Protein AF-A0A2S2DU37-F1 (afdb_monomer)

pLDDT: mean 88.36, std 12.3, range [37.34, 97.69]

Radius of gyration: 20.52 Å; Cα contacts (8 Å, |Δi|>4): 151; chains: 1; bounding box: 44×43×68 Å

Mean predicted aligned error: 6.81 Å

Secondary structure (DSSP, 8-state):
---TTS------SGGG--HHHHHHHHHHHHHHHHHHHHHHHHHHH--S-HHHIIIIIT-TTTS-HHHHHHHHTTSTT--HHHHHHHHHHHHHHHHHHHSPEEEEEEEEE-TTS-EEEEEEEEEEEEE-TTS-EEEEEHHHHHHHHHHHHHHHHHHHHHHS---------

Organism: NCBI:txid2516557

Solvent-accessible surface area (backbone atoms only — not comparable to full-atom values): 10328 Å² total; per-residue (Å²): 132,86,64,82,90,68,73,79,81,86,71,90,50,80,88,72,49,53,77,66,56,45,41,50,51,51,51,53,56,50,50,54,52,52,50,54,50,48,52,49,50,44,71,70,69,60,56,96,52,56,66,60,42,49,68,53,58,59,23,65,92,71,35,39,71,73,54,52,52,58,52,49,72,69,42,84,91,57,62,67,66,56,53,53,50,52,55,50,50,52,51,53,49,49,43,60,73,71,43,66,74,44,83,45,77,48,74,43,61,46,98,85,69,47,80,72,46,77,49,78,45,49,30,32,63,39,76,47,97,85,76,40,82,45,77,39,54,43,66,64,54,48,51,53,47,52,56,50,51,53,53,45,52,55,56,53,54,74,69,47,74,87,78,71,90,73,67,92,124

Foldseek 3Di:
DDPPVDDDDPDDDPVVDDLVVLLVVLVVLLVVLLVLLLVLLCVQVVDPDSVCCCVPVSPCVNAPPVNSLVSQVPRPPQDVVLSVLNVVSVQLSVQSVPWDKDWDWDFDADPVRDTPDIDIAIWTWDQDPVRDTDIDGPVVSSVVNVVSSVVSVVSSVVSDPPDPPPDDD

Nearest PDB structures (foldseek):
  6nr8-assembly1_5  TM=2.804E-01  e=9.182E-01  Homo sapiens
  6nrd-assembly1_5  TM=2.941E-01  e=2.529E+00  Homo sapiens
  6nrb-assembly1_5  TM=2.854E-01  e=2.830E+00  Homo sapiens
  6nrc-assembly1_5  TM=2.766E-01  e=4.439E+00  Homo sapiens

Structure (mmCIF, N/CA/C/O backbone):
data_AF-A0A2S2DU37-F1
#
_entry.id   AF-A0A2S2DU37-F1
#
loop_
_atom_site.group_PDB
_atom_site.id
_atom_site.type_symbol
_atom_site.label_atom_id
_atom_site.label_alt_id
_atom_site.label_comp_id
_atom_site.label_asym_id
_atom_site.label_entity_id
_atom_site.label_seq_id
_atom_site.pdbx_PDB_ins_code
_atom_site.Cartn_x
_atom_site.Cartn_y
_atom_site.Cartn_z
_atom_site.occupancy
_atom_site.B_iso_or_equiv
_atom_site.auth_seq_id
_atom_site.auth_comp_id
_atom_site.auth_asym_id
_atom_site.auth_atom_id
_atom_site.pdbx_PDB_model_num
ATOM 1 N N . MET A 1 1 ? 8.684 -26.770 17.568 1.00 52.44 1 MET A N 1
ATOM 2 C CA . MET A 1 1 ? 9.321 -27.092 16.276 1.00 52.44 1 MET A CA 1
ATOM 3 C C . MET A 1 1 ? 9.368 -25.785 15.507 1.00 52.44 1 MET A C 1
ATOM 5 O O . MET A 1 1 ? 8.302 -25.209 15.330 1.00 52.44 1 MET A O 1
ATOM 9 N N . ASN A 1 2 ? 10.553 -25.254 15.194 1.00 67.31 2 ASN A N 1
ATOM 10 C CA . ASN A 1 2 ? 10.636 -24.075 14.329 1.00 67.31 2 ASN A CA 1
ATOM 11 C C . ASN A 1 2 ? 10.272 -24.510 12.910 1.00 67.31 2 ASN A C 1
ATOM 13 O O . ASN A 1 2 ? 10.716 -25.562 12.453 1.00 67.31 2 A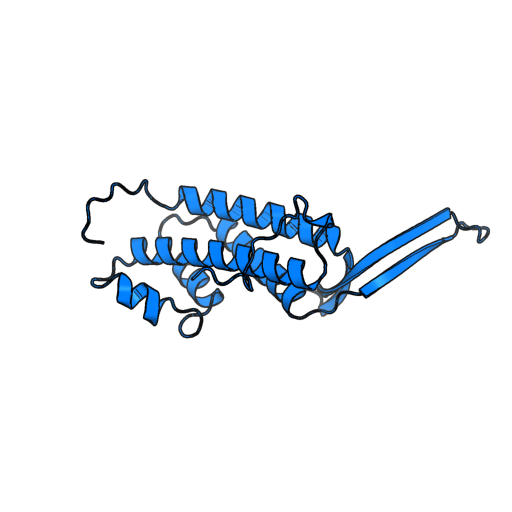SN A O 1
ATOM 17 N N . ASP A 1 3 ? 9.396 -23.750 12.262 1.00 76.38 3 ASP A N 1
ATOM 18 C CA . ASP A 1 3 ? 9.086 -23.962 10.854 1.00 76.38 3 ASP A CA 1
ATOM 19 C C . ASP A 1 3 ? 10.130 -23.224 10.014 1.00 76.38 3 ASP A C 1
ATOM 21 O O . ASP A 1 3 ? 9.965 -22.052 9.682 1.00 76.38 3 ASP A O 1
ATOM 25 N N . ASP A 1 4 ? 11.223 -23.912 9.686 1.00 80.69 4 ASP A N 1
ATOM 26 C CA . ASP A 1 4 ? 12.355 -23.336 8.949 1.00 80.69 4 ASP A CA 1
ATOM 27 C C . ASP A 1 4 ? 12.012 -22.985 7.485 1.00 80.69 4 ASP A C 1
ATOM 29 O O . ASP A 1 4 ? 12.839 -22.426 6.765 1.00 80.69 4 ASP A O 1
ATOM 33 N N . ARG A 1 5 ? 10.784 -23.279 7.025 1.00 82.19 5 ARG A N 1
ATOM 34 C CA . ARG A 1 5 ? 10.282 -22.860 5.705 1.00 82.19 5 ARG A CA 1
ATOM 35 C C . ARG A 1 5 ? 9.888 -21.382 5.675 1.00 82.19 5 ARG A C 1
ATOM 37 O O . ARG A 1 5 ? 9.734 -20.830 4.588 1.00 82.19 5 ARG A O 1
ATOM 44 N N . ILE A 1 6 ? 9.697 -20.753 6.839 1.00 77.94 6 ILE A N 1
ATOM 45 C CA . ILE A 1 6 ? 9.366 -19.331 6.968 1.00 77.94 6 ILE A CA 1
ATOM 46 C C . ILE A 1 6 ? 10.518 -18.635 7.691 1.00 77.94 6 ILE A C 1
ATOM 48 O O . ILE A 1 6 ? 10.630 -18.686 8.915 1.00 77.94 6 ILE A O 1
ATOM 52 N N . SER A 1 7 ? 11.368 -17.950 6.931 1.00 77.50 7 SER A N 1
ATOM 53 C CA . SER A 1 7 ? 12.475 -17.160 7.464 1.00 77.50 7 SER A CA 1
ATOM 54 C C . SER A 1 7 ? 12.280 -15.673 7.181 1.00 77.50 7 SER A C 1
ATOM 56 O O . SER A 1 7 ? 11.578 -15.262 6.254 1.00 77.50 7 SER A O 1
ATOM 58 N N . LYS A 1 8 ? 12.893 -14.837 8.020 1.00 78.25 8 LYS A N 1
ATOM 59 C CA . LYS A 1 8 ? 12.984 -13.404 7.743 1.00 78.25 8 LYS A CA 1
ATOM 60 C C . LYS A 1 8 ? 14.013 -13.183 6.639 1.00 78.25 8 LYS A C 1
ATOM 62 O O . LYS A 1 8 ? 15.030 -13.868 6.598 1.00 78.25 8 LYS A O 1
ATOM 67 N N . SER A 1 9 ? 13.758 -12.198 5.786 1.00 78.06 9 SER A N 1
ATOM 68 C CA . SER A 1 9 ? 14.743 -11.761 4.799 1.00 78.06 9 SER A CA 1
ATOM 69 C C . SER A 1 9 ? 15.993 -11.217 5.500 1.00 78.06 9 SER A C 1
ATOM 71 O O . SER A 1 9 ? 15.881 -10.431 6.442 1.00 78.06 9 SER A O 1
ATOM 73 N N . GLU A 1 10 ? 17.174 -11.615 5.027 1.00 81.50 10 GLU A N 1
ATOM 74 C CA . GLU A 1 10 ? 18.468 -11.064 5.464 1.00 81.50 10 GLU A CA 1
ATOM 75 C C . GLU A 1 10 ? 18.843 -9.776 4.709 1.00 81.50 10 GLU A C 1
ATOM 77 O O . GLU A 1 10 ? 19.837 -9.122 5.037 1.00 81.50 10 GLU A O 1
ATOM 82 N N . LYS A 1 11 ? 18.044 -9.405 3.700 1.00 82.75 11 LYS A N 1
ATOM 83 C CA . LYS A 1 11 ? 18.289 -8.262 2.818 1.00 82.75 11 LYS A CA 1
ATOM 84 C C . LYS A 1 11 ? 18.137 -6.943 3.558 1.00 82.75 11 LYS A C 1
ATOM 86 O O . LYS A 1 11 ? 17.162 -6.739 4.286 1.00 82.75 11 LYS A O 1
ATOM 91 N N . LYS A 1 12 ? 19.082 -6.031 3.333 1.00 78.25 12 LYS A N 1
ATOM 92 C CA . LYS A 1 12 ? 19.197 -4.762 4.074 1.00 78.25 12 LYS A CA 1
ATOM 93 C C . LYS A 1 12 ? 18.692 -3.552 3.297 1.00 78.25 12 LYS A C 1
ATOM 95 O O . LYS A 1 12 ? 18.422 -2.523 3.909 1.00 78.25 12 LYS A O 1
ATOM 100 N N . SER A 1 13 ? 18.552 -3.675 1.980 1.00 75.94 13 SER A N 1
ATOM 101 C CA . SER A 1 13 ? 18.068 -2.612 1.097 1.00 75.94 13 SER A CA 1
ATOM 102 C C . SER A 1 13 ? 16.944 -3.116 0.200 1.00 75.94 13 SER A C 1
ATOM 104 O O . SER A 1 13 ? 16.967 -4.263 -0.240 1.00 75.94 13 SER A O 1
ATOM 106 N N . LEU A 1 14 ? 15.994 -2.238 -0.134 1.00 73.00 14 LEU A N 1
ATOM 107 C CA . LEU A 1 14 ? 14.938 -2.515 -1.113 1.00 73.00 14 LEU A CA 1
ATOM 108 C C . LEU A 1 14 ? 15.498 -2.874 -2.498 1.00 73.00 14 LEU A C 1
ATOM 110 O O . LEU A 1 14 ? 14.894 -3.666 -3.214 1.00 73.00 14 LEU A O 1
ATOM 114 N N . SER A 1 15 ? 16.682 -2.364 -2.846 1.00 72.50 15 SER A N 1
ATOM 115 C CA . SER A 1 15 ? 17.371 -2.675 -4.105 1.00 72.50 15 SER A CA 1
ATOM 116 C C . SER A 1 15 ? 17.832 -4.132 -4.221 1.00 72.50 15 SER A C 1
ATOM 118 O O . SER A 1 15 ? 18.178 -4.578 -5.308 1.00 72.50 15 SER A O 1
ATOM 120 N N . GLU A 1 16 ? 17.871 -4.879 -3.114 1.00 75.50 16 GLU A N 1
ATOM 121 C CA . GLU A 1 16 ? 18.271 -6.293 -3.097 1.00 75.50 16 GLU A CA 1
ATOM 122 C C . GLU A 1 16 ? 17.087 -7.238 -3.372 1.00 75.50 16 GLU A C 1
ATOM 124 O O . GLU A 1 16 ? 17.277 -8.444 -3.553 1.00 75.50 16 GLU A O 1
ATOM 129 N N . TYR A 1 17 ? 15.853 -6.723 -3.360 1.00 81.19 17 TYR A N 1
ATOM 130 C CA . TYR A 1 17 ? 14.634 -7.519 -3.479 1.00 81.19 17 TYR A CA 1
ATOM 131 C C . TYR A 1 17 ? 14.348 -7.842 -4.948 1.00 81.19 17 TYR A C 1
ATOM 133 O O . TYR A 1 17 ? 14.384 -6.971 -5.814 1.00 81.19 17 TYR A O 1
ATOM 141 N N . ASN A 1 18 ? 14.004 -9.098 -5.229 1.00 86.62 18 ASN A N 1
ATOM 142 C CA . ASN A 1 18 ? 13.392 -9.459 -6.501 1.00 86.62 18 ASN A CA 1
ATOM 143 C C . ASN A 1 18 ? 11.917 -9.015 -6.528 1.00 86.62 18 ASN A C 1
ATOM 145 O O . ASN A 1 18 ? 11.344 -8.594 -5.521 1.00 86.62 18 ASN A O 1
ATOM 149 N N . THR A 1 19 ? 11.270 -9.137 -7.685 1.00 85.38 19 THR A N 1
ATOM 150 C CA . THR A 1 19 ? 9.892 -8.662 -7.886 1.00 85.38 19 THR A CA 1
ATOM 151 C C . THR A 1 19 ? 8.865 -9.322 -6.957 1.00 85.38 19 THR A C 1
ATOM 153 O O . THR A 1 19 ? 7.917 -8.659 -6.533 1.00 85.38 19 THR A O 1
ATOM 156 N N . LEU A 1 20 ? 9.039 -10.600 -6.599 1.00 87.31 20 LEU A N 1
ATOM 157 C CA . LEU A 1 20 ? 8.137 -11.313 -5.689 1.00 87.31 20 LEU A CA 1
ATOM 158 C C . LEU A 1 20 ? 8.309 -10.843 -4.245 1.00 87.31 20 LEU A C 1
ATOM 160 O O . LEU A 1 20 ? 7.321 -10.571 -3.563 1.00 87.31 20 LEU A O 1
ATOM 164 N N . GLU A 1 21 ? 9.552 -10.711 -3.789 1.00 89.31 21 GLU A N 1
ATOM 165 C CA . GLU A 1 21 ? 9.841 -10.220 -2.442 1.00 89.31 21 GLU A CA 1
ATOM 166 C C . GLU A 1 21 ? 9.389 -8.767 -2.285 1.00 89.31 21 GLU A C 1
ATOM 168 O O . GLU A 1 21 ? 8.836 -8.405 -1.250 1.00 89.31 21 GLU A O 1
ATOM 173 N N . LEU A 1 22 ? 9.568 -7.942 -3.321 1.00 89.62 22 LEU A N 1
ATOM 174 C CA . LEU A 1 22 ? 9.113 -6.556 -3.341 1.00 89.62 22 LEU A CA 1
ATOM 175 C C . LEU A 1 22 ? 7.588 -6.463 -3.211 1.00 89.62 22 LEU A C 1
ATOM 177 O O . LEU A 1 22 ? 7.083 -5.684 -2.403 1.00 89.62 22 LEU A O 1
ATOM 181 N N . ARG A 1 23 ? 6.840 -7.302 -3.939 1.00 91.88 23 ARG A N 1
ATOM 182 C CA . ARG A 1 23 ? 5.380 -7.406 -3.779 1.00 91.88 23 ARG A CA 1
ATOM 183 C C . ARG A 1 23 ? 4.999 -7.822 -2.360 1.00 91.88 23 ARG A C 1
ATOM 185 O O . ARG A 1 23 ? 4.113 -7.207 -1.771 1.00 91.88 23 ARG A O 1
ATOM 192 N N . GLY A 1 24 ? 5.681 -8.824 -1.805 1.00 91.75 24 GLY A N 1
ATOM 193 C CA . GLY A 1 24 ? 5.477 -9.263 -0.423 1.00 91.75 24 GLY A CA 1
ATOM 194 C C . GLY A 1 24 ? 5.715 -8.136 0.582 1.00 91.75 24 GLY A C 1
ATOM 195 O O . GLY A 1 24 ? 4.877 -7.896 1.447 1.00 91.75 24 GLY A O 1
ATOM 196 N N . TRP A 1 25 ? 6.804 -7.383 0.418 1.00 91.88 25 TRP A N 1
ATOM 197 C CA . TRP A 1 25 ? 7.127 -6.239 1.265 1.00 91.88 25 TRP A CA 1
ATOM 198 C C . TRP A 1 25 ? 6.064 -5.135 1.174 1.00 91.88 25 TRP A C 1
ATOM 200 O O . TRP A 1 25 ? 5.608 -4.642 2.204 1.00 91.88 25 TRP A O 1
ATOM 210 N N . ILE A 1 26 ? 5.600 -4.793 -0.033 1.00 94.44 26 ILE A N 1
ATOM 211 C CA . ILE A 1 26 ? 4.534 -3.799 -0.238 1.00 94.44 26 ILE A CA 1
ATOM 212 C C . ILE A 1 26 ? 3.245 -4.209 0.480 1.00 94.44 26 ILE A C 1
ATOM 214 O O . ILE A 1 26 ? 2.629 -3.378 1.155 1.00 94.44 26 ILE A O 1
ATOM 218 N N . ILE A 1 27 ? 2.844 -5.478 0.342 1.00 94.00 27 ILE A N 1
ATOM 219 C CA . ILE A 1 27 ? 1.652 -6.036 0.993 1.00 94.00 27 ILE A CA 1
ATOM 220 C C . ILE A 1 27 ? 1.806 -5.973 2.514 1.00 94.00 27 ILE A C 1
ATOM 222 O O . ILE A 1 27 ? 0.908 -5.476 3.186 1.00 94.00 27 ILE A O 1
ATOM 226 N N . GLU A 1 28 ? 2.950 -6.400 3.046 1.00 93.06 28 GLU A N 1
ATOM 227 C CA . GLU A 1 28 ? 3.241 -6.385 4.481 1.00 93.06 28 GLU A CA 1
ATOM 228 C C . GLU A 1 28 ? 3.161 -4.968 5.076 1.00 93.06 28 GLU A C 1
ATOM 230 O O . GLU A 1 28 ? 2.526 -4.764 6.111 1.00 93.06 28 GLU A O 1
ATOM 235 N N . GLN A 1 29 ? 3.742 -3.960 4.411 1.00 94.38 29 GLN A N 1
ATOM 236 C CA . GLN A 1 29 ? 3.621 -2.565 4.864 1.00 94.38 29 GLN A CA 1
ATOM 237 C C . GLN A 1 29 ? 2.168 -2.082 4.845 1.00 94.38 29 GLN A C 1
ATOM 239 O O . GLN A 1 29 ? 1.722 -1.401 5.770 1.00 94.38 29 GLN A O 1
ATOM 244 N N . PHE A 1 30 ? 1.405 -2.464 3.821 1.00 96.31 30 PHE A N 1
ATOM 245 C CA . PHE A 1 30 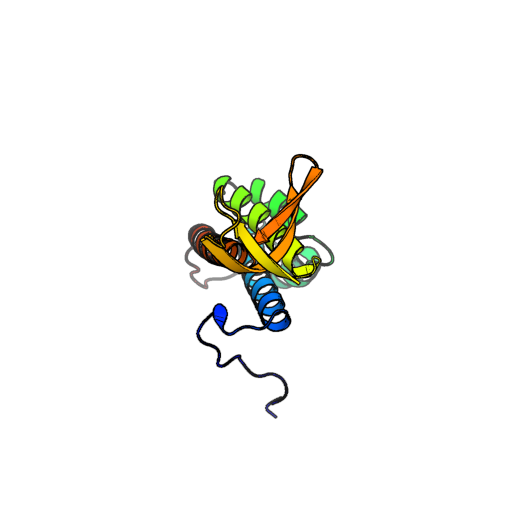? -0.000 -2.087 3.724 1.00 96.31 30 PHE A CA 1
ATOM 246 C C . PHE A 1 30 ? -0.851 -2.737 4.824 1.00 96.31 30 PHE A C 1
ATOM 248 O O . PHE A 1 30 ? -1.704 -2.073 5.412 1.00 96.31 30 PHE A O 1
ATOM 255 N N . CYS A 1 31 ? -0.580 -4.003 5.157 1.00 94.56 31 CYS A N 1
ATOM 256 C CA . CYS A 1 31 ? -1.229 -4.711 6.261 1.00 94.56 31 CYS A CA 1
ATOM 257 C C . CYS A 1 31 ? -0.973 -4.025 7.611 1.00 94.56 31 CYS A C 1
ATOM 259 O O . CYS A 1 31 ? -1.898 -3.885 8.408 1.00 94.56 31 CYS A O 1
ATOM 261 N N . LYS A 1 32 ? 0.250 -3.536 7.864 1.00 94.81 32 LYS A N 1
ATOM 262 C CA . LYS A 1 32 ? 0.574 -2.780 9.091 1.00 94.81 32 LYS A CA 1
ATOM 263 C C . LYS A 1 32 ? -0.217 -1.480 9.199 1.00 94.81 32 LYS A C 1
ATOM 265 O O . LYS A 1 32 ? -0.732 -1.160 10.269 1.00 94.81 32 LYS A O 1
ATOM 270 N N . ILE A 1 33 ? -0.338 -0.751 8.091 1.00 97.00 33 ILE A N 1
ATOM 271 C CA . ILE A 1 33 ? -1.174 0.451 8.019 1.00 97.00 33 ILE A CA 1
ATOM 272 C C . ILE A 1 33 ? -2.633 0.090 8.312 1.00 97.00 33 ILE A C 1
ATOM 274 O O . ILE A 1 33 ? -3.268 0.724 9.150 1.00 97.00 33 ILE A O 1
ATOM 278 N N . GLU A 1 34 ? -3.165 -0.948 7.664 1.00 96.62 34 GLU A N 1
ATOM 279 C CA . GLU A 1 34 ? -4.545 -1.393 7.870 1.00 96.62 34 GLU A CA 1
ATOM 280 C C . GLU A 1 34 ? -4.811 -1.819 9.321 1.00 96.62 34 GLU A C 1
ATOM 282 O O . GLU A 1 34 ? -5.867 -1.500 9.868 1.00 96.62 34 GLU A O 1
ATOM 287 N N . PHE A 1 35 ? -3.840 -2.458 9.975 1.00 95.06 35 PHE A N 1
ATOM 288 C CA . PHE A 1 35 ? -3.914 -2.777 11.396 1.00 95.06 35 PHE A CA 1
ATOM 289 C C . PHE A 1 35 ? -4.031 -1.513 12.263 1.00 95.06 35 PHE A C 1
ATOM 291 O O . PHE A 1 35 ? -4.933 -1.424 13.090 1.00 95.06 35 PHE A O 1
ATOM 298 N N . GLN A 1 36 ? -3.197 -0.491 12.048 1.00 95.50 36 GLN A N 1
ATOM 299 C CA . GLN A 1 36 ? -3.298 0.766 12.806 1.00 95.50 36 GLN A CA 1
ATOM 300 C C . GLN A 1 36 ? -4.637 1.480 12.581 1.00 95.50 36 GLN A C 1
ATOM 302 O O . GLN A 1 36 ? -5.225 2.019 13.518 1.00 95.50 36 GLN A O 1
ATOM 307 N N . ILE A 1 37 ? -5.157 1.438 11.352 1.00 96.25 37 ILE A N 1
ATOM 308 C CA . ILE A 1 37 ? -6.494 1.950 11.037 1.00 96.25 37 ILE A CA 1
ATOM 309 C C . ILE A 1 37 ? -7.564 1.208 11.840 1.00 96.25 37 ILE A C 1
ATOM 311 O O . ILE A 1 37 ? -8.450 1.855 12.399 1.00 96.25 37 ILE A O 1
ATOM 315 N N . ASN A 1 38 ? -7.485 -0.124 11.924 1.00 96.25 38 ASN A N 1
ATOM 316 C CA . ASN A 1 38 ? -8.421 -0.907 12.728 1.00 96.25 38 ASN A CA 1
ATOM 317 C C . ASN A 1 38 ? -8.410 -0.445 14.191 1.00 96.25 38 ASN A C 1
ATOM 319 O O . ASN A 1 38 ? -9.477 -0.216 14.752 1.00 96.25 38 ASN A O 1
ATOM 323 N N . GLN A 1 39 ? -7.227 -0.228 14.773 1.00 94.75 39 GLN A N 1
ATOM 324 C CA . GLN A 1 39 ? -7.091 0.237 16.158 1.00 94.75 39 GLN A CA 1
ATOM 325 C C . GLN A 1 39 ? -7.730 1.618 16.376 1.00 94.75 39 GLN A C 1
ATOM 327 O O . GLN A 1 39 ? -8.456 1.828 17.346 1.00 94.75 39 GLN A O 1
ATOM 332 N N . ILE A 1 40 ? -7.551 2.552 15.439 1.00 93.94 40 ILE A N 1
ATOM 333 C CA . ILE A 1 40 ? -8.205 3.870 15.498 1.00 93.94 40 ILE A CA 1
ATOM 334 C C . ILE A 1 40 ? -9.731 3.728 15.428 1.00 93.94 40 ILE A C 1
ATOM 336 O O . ILE A 1 40 ? -10.452 4.387 16.179 1.00 93.94 40 ILE A O 1
ATOM 340 N N . ILE A 1 41 ? -10.237 2.855 14.554 1.00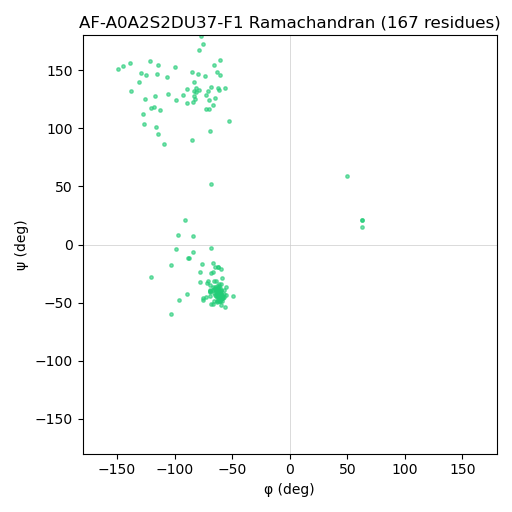 95.19 41 ILE A N 1
ATOM 341 C CA . ILE A 1 41 ? -11.677 2.608 14.421 1.00 95.19 41 ILE A CA 1
ATOM 342 C C . ILE A 1 41 ? -12.248 1.982 15.702 1.00 95.19 41 ILE A C 1
ATOM 344 O O . ILE A 1 41 ? -13.303 2.420 16.160 1.00 95.19 41 ILE A O 1
ATOM 348 N N . ILE A 1 42 ? -11.557 1.008 16.302 1.00 94.94 42 ILE A N 1
ATOM 349 C CA . ILE A 1 42 ? -11.947 0.392 17.582 1.00 94.94 42 ILE A CA 1
ATOM 350 C C . ILE A 1 42 ? -12.026 1.461 18.674 1.00 94.94 42 ILE A C 1
ATOM 352 O O . ILE A 1 42 ? -13.054 1.575 19.337 1.00 94.94 42 ILE A O 1
ATOM 356 N N . ASN A 1 43 ? -11.003 2.310 18.793 1.00 91.44 43 ASN A N 1
ATOM 357 C CA . ASN A 1 43 ? -10.959 3.386 19.788 1.00 91.44 43 ASN A CA 1
ATOM 358 C C . ASN A 1 43 ? -12.055 4.442 19.589 1.00 91.44 43 ASN A C 1
ATOM 360 O O . ASN A 1 43 ? -12.524 5.048 20.555 1.00 91.44 43 ASN A O 1
ATOM 364 N N . HIS A 1 44 ? -12.464 4.675 18.341 1.00 92.56 44 HIS A N 1
ATOM 365 C CA . HIS A 1 44 ? -13.543 5.598 18.013 1.00 92.56 44 HIS A CA 1
ATOM 366 C C . HIS A 1 44 ? -14.928 5.017 18.328 1.00 92.56 44 HIS A C 1
ATOM 368 O O . HIS A 1 44 ? -15.749 5.696 18.942 1.00 92.56 44 HIS A O 1
ATOM 374 N N . ILE A 1 45 ? -15.190 3.774 17.909 1.00 93.56 45 ILE A N 1
ATOM 375 C CA . ILE A 1 45 ? -16.503 3.125 18.048 1.00 93.56 45 ILE A CA 1
ATOM 376 C C . ILE A 1 45 ? -16.727 2.613 19.475 1.00 93.56 45 ILE A C 1
ATOM 378 O O . ILE A 1 45 ? -17.863 2.621 19.945 1.00 93.56 45 ILE A O 1
ATOM 382 N N . LYS A 1 46 ? -15.656 2.189 20.158 1.00 93.44 46 LYS A N 1
ATOM 383 C CA . LYS A 1 46 ? -15.668 1.572 21.493 1.00 93.44 46 LYS A CA 1
ATOM 384 C C . LYS A 1 46 ? -16.683 0.424 21.591 1.00 93.44 46 LYS A C 1
ATOM 386 O O . LYS A 1 46 ? -17.630 0.497 22.379 1.00 93.44 46 LYS A O 1
ATOM 391 N N . PRO A 1 47 ? -16.547 -0.615 20.746 1.00 93.88 47 PRO A N 1
ATOM 392 C CA . PRO A 1 47 ? -17.463 -1.748 20.765 1.00 93.88 47 PRO A CA 1
ATOM 393 C C . PRO A 1 47 ? -17.377 -2.489 22.105 1.00 93.88 47 PRO A C 1
ATOM 395 O O . PRO A 1 47 ? -16.314 -2.577 22.706 1.00 93.88 47 PRO A O 1
ATOM 398 N N . VAL A 1 48 ? -18.489 -3.082 22.549 1.00 95.25 48 VAL A N 1
ATOM 399 C CA . VAL A 1 48 ? -18.526 -3.858 23.804 1.00 95.25 48 VAL A CA 1
ATOM 400 C C . VAL A 1 48 ? -17.593 -5.075 23.749 1.00 95.25 48 VAL A C 1
ATOM 402 O O . VAL A 1 48 ? -16.959 -5.405 24.745 1.00 95.25 48 VAL A O 1
ATOM 405 N N . ASN A 1 49 ? -17.495 -5.733 22.588 1.00 95.50 49 ASN A N 1
ATOM 406 C CA . ASN A 1 49 ? -16.543 -6.816 22.347 1.00 95.50 49 ASN A CA 1
ATOM 407 C C . ASN A 1 49 ? -15.528 -6.386 21.280 1.00 95.50 49 ASN A C 1
ATOM 409 O O . ASN A 1 49 ? -15.791 -6.491 20.080 1.00 95.50 49 ASN A O 1
ATOM 413 N N . CYS A 1 50 ? -14.382 -5.882 21.736 1.00 93.62 50 CYS A N 1
ATOM 414 C CA . CYS A 1 50 ? -13.307 -5.408 20.872 1.00 93.62 50 CYS A CA 1
ATOM 415 C C . CYS A 1 50 ? -12.700 -6.533 20.007 1.00 93.62 50 CYS A C 1
ATOM 417 O O . CYS A 1 50 ? -12.419 -6.301 18.830 1.00 93.62 50 CYS A O 1
ATOM 419 N N . GLU A 1 51 ? -12.592 -7.761 20.528 1.00 93.75 51 GLU A N 1
ATOM 420 C CA . GLU A 1 51 ? -12.026 -8.898 19.789 1.00 93.75 51 GLU A CA 1
ATOM 421 C C . GLU A 1 51 ? -12.927 -9.326 18.621 1.00 93.75 51 GLU A C 1
ATOM 423 O O . GLU A 1 51 ? -12.462 -9.421 17.482 1.00 93.75 51 GLU A O 1
ATOM 428 N N . ASP A 1 52 ? -14.223 -9.542 18.873 1.00 96.50 52 ASP A N 1
ATOM 429 C CA . ASP A 1 52 ? -15.167 -9.925 17.813 1.00 96.50 52 ASP A CA 1
ATOM 430 C C . ASP A 1 52 ? -15.303 -8.810 16.775 1.00 96.50 52 ASP A C 1
ATOM 432 O O . ASP A 1 52 ? -15.378 -9.069 15.570 1.00 96.50 52 ASP A O 1
ATOM 436 N N . PHE A 1 53 ? -15.302 -7.553 17.226 1.00 96.94 53 PHE A N 1
ATOM 437 C CA . PHE A 1 53 ? -15.367 -6.417 16.322 1.00 96.94 53 PHE A CA 1
ATOM 438 C C . PHE A 1 53 ? -14.149 -6.370 15.390 1.00 96.94 53 PHE A C 1
ATOM 440 O O . PHE A 1 53 ? -14.313 -6.207 14.181 1.00 96.94 53 PHE A O 1
ATOM 447 N N . GLU A 1 54 ? -12.937 -6.578 15.908 1.00 95.12 54 GLU A N 1
ATOM 448 C CA . GLU A 1 54 ? -11.733 -6.622 15.078 1.00 95.12 54 GLU A CA 1
ATOM 449 C C . GLU A 1 54 ? -11.721 -7.835 14.136 1.00 95.12 54 GLU A C 1
ATOM 451 O O . GLU A 1 54 ? -11.531 -7.688 12.925 1.00 95.12 54 GLU A O 1
ATOM 456 N N . ARG A 1 55 ? -11.953 -9.038 14.673 1.00 95.50 55 ARG A N 1
ATOM 457 C CA . ARG A 1 55 ? -11.801 -10.297 13.930 1.00 95.50 55 ARG A CA 1
ATOM 458 C C . ARG A 1 55 ? -12.887 -10.522 12.885 1.00 95.50 55 ARG A C 1
ATOM 460 O O . ARG A 1 55 ? -12.603 -11.146 11.860 1.00 95.50 55 ARG A O 1
ATOM 467 N N . ILE A 1 56 ? -14.108 -10.054 13.147 1.00 96.38 56 ILE A N 1
ATOM 468 C CA . ILE A 1 56 ? -15.278 -10.285 12.291 1.00 96.38 56 ILE A CA 1
ATOM 469 C C . ILE A 1 56 ? -15.590 -9.031 11.478 1.00 96.38 56 ILE A C 1
ATOM 471 O O . ILE A 1 56 ? -15.569 -9.081 10.250 1.00 96.38 56 ILE A O 1
ATOM 475 N N . ILE A 1 57 ? -15.865 -7.902 12.141 1.00 97.12 57 ILE A N 1
ATOM 476 C CA . ILE A 1 57 ? -16.370 -6.699 11.461 1.00 97.12 57 ILE A CA 1
ATOM 477 C C . ILE A 1 57 ? -15.259 -5.993 10.684 1.00 97.12 57 ILE A C 1
ATOM 479 O O . ILE A 1 57 ? -15.456 -5.637 9.523 1.00 97.12 57 ILE A O 1
ATOM 483 N N . LEU A 1 58 ? -14.083 -5.815 11.289 1.00 96.94 58 LEU A N 1
ATOM 484 C CA . LEU A 1 58 ? -12.935 -5.178 10.635 1.00 96.94 58 LEU A CA 1
ATOM 485 C C . LEU A 1 58 ? -12.113 -6.145 9.773 1.00 96.94 58 LEU A C 1
ATOM 487 O O . LEU A 1 58 ? -11.072 -5.756 9.237 1.00 96.94 58 LEU A O 1
ATOM 491 N N . ASN A 1 59 ? -12.571 -7.380 9.578 1.00 96.44 59 ASN A N 1
ATOM 492 C CA . ASN A 1 59 ? -11.947 -8.304 8.641 1.00 96.44 59 ASN A CA 1
ATOM 493 C C . ASN A 1 59 ? -12.000 -7.737 7.215 1.00 96.44 59 ASN A C 1
ATOM 495 O O . ASN A 1 59 ? -13.065 -7.331 6.754 1.00 96.44 59 ASN A O 1
ATOM 499 N N . SER A 1 60 ? -10.887 -7.764 6.479 1.00 93.38 60 SER A N 1
ATOM 500 C CA . SER A 1 60 ? -10.812 -7.202 5.120 1.00 93.38 60 SER A CA 1
ATOM 501 C C . SER A 1 60 ? -11.749 -7.890 4.111 1.00 93.38 60 SER A C 1
ATOM 503 O O . SER A 1 60 ? -12.074 -7.294 3.085 1.00 93.38 60 SER A O 1
ATOM 505 N N . SER A 1 61 ? -12.215 -9.111 4.407 1.00 95.00 61 SER A N 1
ATOM 506 C CA . SER A 1 61 ? -13.219 -9.839 3.609 1.00 95.00 61 SER A CA 1
ATOM 507 C C . SER A 1 61 ? -14.650 -9.346 3.849 1.00 95.00 61 SER A C 1
ATOM 509 O O . SER A 1 61 ? -15.513 -9.541 2.998 1.00 95.00 61 SER A O 1
ATOM 511 N N . ILE A 1 62 ? -14.910 -8.725 5.003 1.00 96.81 62 ILE A N 1
ATOM 512 C CA . ILE A 1 62 ? -16.211 -8.146 5.367 1.00 96.81 62 ILE A CA 1
ATOM 513 C C . ILE A 1 62 ? -16.223 -6.651 5.057 1.00 96.81 62 ILE A C 1
ATOM 515 O O . ILE A 1 62 ? -17.147 -6.144 4.421 1.00 96.81 62 ILE A O 1
ATOM 519 N N . LEU A 1 63 ? -15.178 -5.942 5.479 1.00 96.44 63 LEU A N 1
ATOM 520 C CA . LEU A 1 63 ? -15.064 -4.503 5.341 1.00 96.44 63 LEU A CA 1
ATOM 521 C C . LEU A 1 63 ? -13.749 -4.153 4.645 1.00 96.44 63 LEU A C 1
ATOM 523 O O . LEU A 1 63 ? -12.671 -4.198 5.237 1.00 96.44 63 LEU A O 1
ATOM 527 N N . SER A 1 64 ? -13.853 -3.793 3.364 1.00 96.44 64 SER A N 1
ATOM 528 C CA . SER A 1 64 ? -12.683 -3.475 2.542 1.00 96.44 64 SER A CA 1
ATOM 529 C C . SER A 1 64 ? -11.897 -2.286 3.103 1.00 96.44 64 SER A C 1
ATOM 531 O O . SER A 1 64 ? -12.455 -1.415 3.778 1.00 96.44 64 SER A O 1
ATOM 533 N N . PHE A 1 65 ? -10.620 -2.173 2.730 1.00 96.75 65 PHE A N 1
ATOM 534 C CA . PHE A 1 65 ? -9.797 -1.009 3.070 1.00 96.75 65 PHE A CA 1
ATOM 535 C C . PHE A 1 65 ? -10.496 0.321 2.735 1.00 96.75 65 PHE A C 1
ATOM 537 O O . PHE A 1 65 ? -10.558 1.227 3.561 1.00 96.75 65 PHE A O 1
ATOM 544 N N . GLY A 1 66 ? -11.121 0.425 1.556 1.00 96.19 66 GLY A N 1
ATOM 545 C CA . GLY A 1 66 ? -11.860 1.624 1.154 1.00 96.19 66 GLY A CA 1
ATOM 546 C C . GLY A 1 66 ? -13.046 1.947 2.072 1.00 96.19 66 GLY A C 1
ATOM 547 O O . GLY A 1 66 ? -13.327 3.120 2.321 1.00 96.19 66 GLY A O 1
ATOM 548 N N . ASN A 1 67 ? -13.723 0.931 2.619 1.00 97.38 67 ASN A N 1
ATOM 549 C CA . ASN A 1 67 ? -14.766 1.120 3.627 1.00 97.38 67 ASN A CA 1
ATOM 550 C C . ASN A 1 67 ? -14.179 1.610 4.959 1.00 97.38 67 ASN A C 1
ATOM 552 O O . ASN A 1 67 ? -14.746 2.526 5.550 1.00 97.38 67 ASN A O 1
ATOM 556 N N . LYS A 1 68 ? -13.022 1.089 5.392 1.00 97.31 68 LYS A N 1
ATOM 557 C CA . LYS A 1 68 ? -12.323 1.568 6.602 1.00 97.31 68 LYS A CA 1
ATOM 558 C C . LYS A 1 68 ? -11.946 3.042 6.486 1.00 97.31 68 LYS A C 1
ATOM 560 O O . LYS A 1 68 ? -12.193 3.815 7.404 1.00 97.31 68 LYS A O 1
ATOM 565 N N . ILE A 1 69 ? -11.456 3.466 5.318 1.00 96.69 69 ILE A N 1
ATOM 566 C CA . ILE A 1 69 ? -11.169 4.881 5.033 1.00 96.69 69 ILE A CA 1
ATOM 567 C C . ILE A 1 69 ? -12.426 5.755 5.155 1.00 96.69 69 ILE A C 1
ATOM 569 O O . ILE A 1 69 ? -12.353 6.869 5.671 1.00 96.69 69 ILE A O 1
ATOM 573 N N . LYS A 1 70 ? -13.595 5.274 4.711 1.00 96.19 70 LYS A N 1
ATOM 574 C CA . LYS A 1 70 ? -14.862 6.009 4.882 1.00 96.19 70 LYS A CA 1
ATOM 575 C C . LYS A 1 70 ? -15.241 6.159 6.358 1.00 96.19 70 LYS A C 1
ATOM 577 O O . LYS A 1 70 ? -15.746 7.214 6.729 1.00 96.19 70 LYS A O 1
ATOM 582 N N . ILE A 1 71 ? -14.974 5.150 7.189 1.00 95.88 71 ILE A N 1
ATOM 583 C CA . ILE A 1 71 ? -15.167 5.244 8.644 1.00 95.88 71 ILE A CA 1
ATOM 584 C C . ILE A 1 71 ? -14.198 6.276 9.232 1.00 95.88 71 ILE A C 1
ATOM 586 O O . ILE A 1 71 ? -14.646 7.189 9.917 1.00 95.88 71 ILE A O 1
ATOM 590 N N . LEU A 1 72 ? -12.905 6.208 8.890 1.00 93.81 72 LEU A N 1
ATOM 591 C CA . LEU A 1 72 ? -11.895 7.163 9.368 1.00 93.81 72 LEU A CA 1
ATOM 592 C C . LEU A 1 72 ? -12.243 8.623 9.064 1.00 93.81 72 LEU A C 1
ATOM 594 O O . LEU A 1 72 ? -12.019 9.486 9.902 1.00 93.81 72 LEU A O 1
ATOM 598 N N . LYS A 1 73 ? -12.851 8.913 7.907 1.00 94.25 73 LYS A N 1
ATOM 599 C CA . LYS A 1 73 ? -13.321 10.271 7.569 1.00 94.25 73 LYS A CA 1
ATOM 600 C C . LYS A 1 73 ? -14.355 10.839 8.549 1.00 94.25 73 LYS A C 1
ATOM 602 O O . LYS A 1 73 ? -14.538 12.050 8.573 1.00 94.25 73 LYS A O 1
ATOM 607 N N . ASN A 1 74 ? -15.041 9.982 9.302 1.00 92.94 74 ASN A N 1
ATOM 608 C CA . ASN A 1 74 ? -16.027 10.367 10.312 1.00 92.94 74 ASN A CA 1
ATOM 609 C C . ASN A 1 74 ? -15.447 10.364 11.737 1.00 92.94 74 ASN A C 1
ATOM 611 O O . ASN A 1 74 ? -16.138 10.760 12.675 1.00 92.94 74 ASN A O 1
ATOM 615 N N . VAL A 1 75 ? -14.186 9.956 11.913 1.00 91.06 75 VAL A N 1
ATOM 616 C CA . VAL A 1 75 ? -13.483 10.111 13.186 1.00 91.06 75 VAL A CA 1
ATOM 617 C C . VAL A 1 75 ? -13.205 11.597 13.385 1.00 91.06 75 VAL A C 1
ATOM 619 O O . VAL A 1 75 ? -12.621 12.261 12.525 1.00 91.06 75 VAL A O 1
ATOM 622 N N . LYS A 1 76 ? -13.666 12.130 14.518 1.00 85.56 76 LYS A N 1
ATOM 623 C CA . LYS A 1 76 ? -13.512 13.545 14.851 1.00 85.56 76 LYS A CA 1
ATOM 624 C C . LYS A 1 76 ? -12.029 13.935 14.815 1.00 85.56 76 LYS A C 1
ATOM 626 O O . LYS A 1 76 ? -11.194 13.212 15.347 1.00 85.56 76 LYS A O 1
ATOM 631 N N . ASP A 1 77 ? -11.738 15.075 14.194 1.00 85.06 77 ASP A N 1
ATOM 632 C CA . ASP A 1 77 ? -10.400 15.673 14.105 1.00 85.06 77 ASP A CA 1
ATOM 633 C C . ASP A 1 77 ? -9.352 14.823 13.347 1.00 85.06 77 ASP A C 1
ATOM 635 O O . ASP A 1 77 ? -8.159 15.115 13.407 1.00 85.06 77 ASP A O 1
ATOM 639 N N . PHE A 1 78 ? -9.773 13.806 12.578 1.00 90.44 78 PHE A N 1
ATOM 640 C CA . PHE A 1 78 ? -8.852 13.021 11.751 1.00 90.44 78 PHE A CA 1
ATOM 641 C C . PHE A 1 78 ? -8.367 13.812 10.524 1.00 90.44 78 PHE A C 1
ATOM 643 O O . PHE A 1 78 ? -9.168 14.349 9.747 1.00 90.44 78 PHE A O 1
ATOM 650 N N . ASP A 1 79 ? -7.046 13.855 10.320 1.00 91.88 79 ASP A N 1
ATOM 651 C CA . ASP A 1 79 ? -6.428 14.649 9.256 1.00 91.88 79 ASP A CA 1
ATOM 652 C C . ASP A 1 79 ? -6.785 14.121 7.853 1.00 91.88 79 ASP A C 1
ATOM 654 O O . ASP A 1 79 ? -6.453 12.999 7.454 1.00 91.88 79 ASP A O 1
ATOM 658 N N . GLN A 1 80 ? -7.428 14.976 7.055 1.00 90.81 80 GLN A N 1
ATOM 659 C CA . GLN A 1 80 ? -7.802 14.666 5.674 1.00 90.81 80 GLN A CA 1
ATOM 660 C C . GLN A 1 80 ? -6.586 14.511 4.753 1.00 90.81 80 GLN A C 1
ATOM 662 O O . GLN A 1 80 ? -6.675 13.812 3.739 1.00 90.81 80 GLN A O 1
ATOM 667 N N . LYS A 1 81 ? -5.430 15.099 5.091 1.00 94.44 81 LYS A N 1
ATOM 668 C CA . LYS A 1 81 ? -4.193 14.859 4.334 1.00 94.44 81 LYS A CA 1
ATOM 669 C C . LYS A 1 81 ? -3.743 13.409 4.482 1.00 94.44 81 LYS A C 1
ATOM 671 O O . LYS A 1 81 ? -3.394 12.787 3.478 1.00 94.44 81 LYS A O 1
ATOM 676 N N . THR A 1 82 ? -3.832 12.842 5.685 1.00 95.88 82 THR A N 1
ATOM 677 C CA . THR A 1 82 ? -3.551 11.420 5.942 1.00 95.88 82 THR A CA 1
ATOM 678 C C . THR A 1 82 ? -4.480 10.520 5.136 1.00 95.88 82 THR A C 1
ATOM 680 O O . THR A 1 82 ? -4.025 9.551 4.533 1.00 95.88 82 THR A O 1
ATOM 683 N N . ILE A 1 83 ? -5.763 10.876 5.012 1.00 95.81 83 ILE A N 1
ATOM 684 C CA . ILE A 1 83 ? -6.704 10.150 4.145 1.00 95.81 83 ILE A CA 1
ATOM 685 C C . ILE A 1 83 ? -6.234 10.129 2.682 1.00 95.81 83 ILE A C 1
ATOM 687 O O . ILE A 1 83 ? -6.239 9.068 2.053 1.00 95.81 83 ILE A O 1
ATOM 691 N N . GLY A 1 84 ? -5.795 11.270 2.142 1.00 96.25 84 GLY A N 1
ATOM 692 C CA . GLY A 1 84 ? -5.250 11.343 0.783 1.00 96.25 84 GLY A CA 1
ATOM 693 C C . GLY A 1 84 ? -4.008 10.463 0.602 1.00 96.25 84 GLY A C 1
ATOM 694 O O . GLY A 1 84 ? -3.900 9.738 -0.391 1.00 96.25 84 GLY A O 1
ATOM 695 N N . LYS A 1 85 ? -3.105 10.454 1.594 1.00 97.38 85 LYS A N 1
ATOM 696 C CA . LYS A 1 85 ? -1.927 9.572 1.605 1.00 97.38 85 LYS A CA 1
ATOM 697 C C . LYS A 1 85 ? -2.326 8.094 1.593 1.00 97.38 85 LYS A C 1
ATOM 699 O O . LYS A 1 85 ? -1.810 7.337 0.775 1.00 97.38 85 LYS A O 1
ATOM 704 N N . LEU A 1 86 ? -3.284 7.693 2.431 1.00 97.69 86 LEU A N 1
ATOM 705 C CA . LEU A 1 86 ? -3.792 6.318 2.510 1.00 97.69 86 LEU A CA 1
ATOM 706 C C . LEU A 1 86 ? -4.380 5.834 1.180 1.00 97.69 86 LEU A C 1
ATOM 708 O O . LEU A 1 86 ? -4.092 4.724 0.733 1.00 97.69 86 LEU A O 1
ATOM 712 N N . GLN A 1 87 ? -5.179 6.673 0.519 1.00 95.81 87 GLN A N 1
ATOM 713 C CA . GLN A 1 87 ? -5.749 6.353 -0.793 1.00 95.81 87 GLN A CA 1
ATOM 714 C C . GLN A 1 87 ? -4.662 6.204 -1.862 1.00 95.81 87 GLN A C 1
ATOM 716 O O . GLN A 1 87 ? -4.709 5.278 -2.673 1.00 95.81 87 GLN A O 1
ATOM 721 N N . LYS A 1 88 ? -3.655 7.083 -1.837 1.00 95.62 88 LYS A N 1
ATOM 722 C CA . LYS A 1 88 ? -2.508 7.007 -2.741 1.00 95.62 88 LYS A CA 1
ATOM 723 C C . LYS A 1 88 ? -1.692 5.731 -2.508 1.00 95.62 88 LYS A C 1
ATOM 725 O O . LYS A 1 88 ? -1.385 5.039 -3.474 1.00 95.62 88 LYS A O 1
ATOM 730 N N . ALA A 1 89 ? -1.425 5.366 -1.254 1.00 97.06 89 ALA A N 1
ATOM 731 C CA . ALA A 1 89 ? -0.728 4.127 -0.909 1.00 97.06 89 ALA A CA 1
ATOM 732 C C . ALA A 1 89 ? -1.502 2.893 -1.398 1.00 97.06 89 ALA A C 1
ATOM 734 O O . ALA A 1 89 ? -0.913 2.004 -2.009 1.00 97.06 89 ALA A O 1
ATOM 735 N N . ALA A 1 90 ? -2.828 2.872 -1.224 1.00 95.75 90 ALA A N 1
ATOM 736 C CA . ALA A 1 90 ? -3.680 1.791 -1.725 1.00 95.75 90 ALA A CA 1
ATOM 737 C C . ALA A 1 90 ? -3.599 1.646 -3.253 1.00 95.75 90 ALA A C 1
ATOM 739 O O . ALA A 1 90 ? -3.518 0.531 -3.769 1.00 95.75 90 ALA A O 1
ATOM 740 N N . SER A 1 91 ? -3.577 2.771 -3.975 1.00 93.81 91 SER A N 1
ATOM 741 C CA . SER A 1 91 ? -3.414 2.792 -5.432 1.00 93.81 91 SER A CA 1
ATOM 742 C C . SER A 1 91 ? -2.059 2.220 -5.863 1.00 93.81 91 SER A C 1
ATOM 744 O O . SER A 1 91 ? -2.008 1.315 -6.696 1.00 93.81 91 SER A O 1
ATOM 746 N N . ILE A 1 92 ? -0.961 2.664 -5.238 1.00 94.38 92 ILE A N 1
ATOM 747 C CA . ILE A 1 92 ? 0.388 2.164 -5.547 1.00 94.38 92 ILE A CA 1
ATOM 748 C C . ILE A 1 92 ? 0.503 0.666 -5.237 1.00 94.38 92 ILE A C 1
ATOM 750 O O . ILE A 1 92 ? 0.980 -0.101 -6.071 1.00 94.38 92 ILE A O 1
ATOM 754 N N . ARG A 1 93 ? -0.009 0.214 -4.088 1.00 94.94 93 ARG A N 1
ATOM 755 C CA . ARG A 1 93 ? -0.054 -1.211 -3.738 1.00 94.94 93 ARG A CA 1
ATOM 756 C C . ARG A 1 93 ? -0.798 -2.032 -4.792 1.00 94.94 93 ARG A C 1
ATOM 758 O O . ARG A 1 93 ? -0.333 -3.109 -5.155 1.00 94.94 93 ARG A O 1
ATOM 765 N N . ASN A 1 94 ? -1.927 -1.538 -5.302 1.00 93.06 94 ASN A N 1
ATOM 766 C CA . ASN A 1 94 ? -2.690 -2.229 -6.345 1.00 93.06 94 ASN A CA 1
ATOM 767 C C . ASN A 1 94 ? -1.930 -2.315 -7.672 1.00 93.06 94 ASN A C 1
ATOM 769 O O . ASN A 1 94 ? -1.976 -3.360 -8.316 1.00 93.06 94 ASN A O 1
ATOM 773 N N . ILE A 1 95 ? -1.197 -1.262 -8.048 1.00 92.88 95 ILE A N 1
ATOM 774 C CA . ILE A 1 95 ? -0.304 -1.290 -9.213 1.00 92.88 95 ILE A CA 1
ATOM 775 C C . ILE A 1 95 ? 0.692 -2.445 -9.062 1.00 92.88 95 ILE A C 1
ATOM 777 O O . ILE A 1 95 ? 0.739 -3.327 -9.911 1.00 92.88 95 ILE A O 1
ATOM 781 N N . PHE A 1 96 ? 1.423 -2.511 -7.949 1.00 92.88 96 PHE A N 1
ATOM 782 C CA . PHE A 1 96 ? 2.418 -3.566 -7.741 1.00 92.88 96 PHE A CA 1
ATOM 783 C C . PHE A 1 96 ? 1.821 -4.974 -7.631 1.00 92.88 96 PHE A C 1
ATOM 785 O O . PHE A 1 96 ? 2.463 -5.942 -8.043 1.00 92.88 96 PHE A O 1
ATOM 792 N N . ALA A 1 97 ? 0.604 -5.102 -7.097 1.00 91.31 97 ALA A N 1
ATOM 793 C CA . ALA A 1 97 ? -0.082 -6.384 -6.967 1.00 91.31 97 ALA A CA 1
ATOM 794 C C . ALA A 1 97 ? -0.550 -6.961 -8.313 1.00 91.31 97 ALA A C 1
ATOM 796 O O . ALA A 1 97 ? -0.608 -8.182 -8.456 1.00 91.31 97 ALA A O 1
ATOM 797 N N . HIS A 1 98 ? -0.888 -6.107 -9.286 1.00 88.75 98 HIS A N 1
ATOM 798 C CA . HIS A 1 98 ? -1.588 -6.535 -10.502 1.00 88.75 98 HIS A CA 1
ATOM 799 C C . HIS A 1 98 ? -0.845 -6.244 -11.808 1.00 88.75 98 HIS A C 1
ATOM 801 O O . HIS A 1 98 ? -1.041 -6.978 -12.773 1.00 88.75 98 HIS A O 1
ATOM 807 N N . ALA A 1 99 ? 0.004 -5.218 -11.863 1.00 90.38 99 ALA A N 1
ATOM 808 C CA . ALA A 1 99 ? 0.740 -4.872 -13.071 1.00 90.38 99 ALA A CA 1
ATOM 809 C C . ALA A 1 99 ? 2.038 -5.684 -13.205 1.00 90.38 99 ALA A C 1
ATOM 811 O O . ALA A 1 99 ? 2.679 -6.079 -12.220 1.00 90.38 99 ALA A O 1
ATOM 812 N N . SER A 1 100 ? 2.415 -5.940 -14.455 1.00 89.25 100 SER A N 1
ATOM 813 C CA . SER A 1 100 ? 3.661 -6.616 -14.807 1.00 89.25 100 SER A CA 1
ATOM 814 C C . SER A 1 100 ? 4.830 -5.641 -14.724 1.00 89.25 100 SER A C 1
ATOM 816 O O . SER A 1 100 ? 4.757 -4.535 -15.255 1.00 89.25 100 SER A O 1
ATOM 818 N N . ILE A 1 101 ? 5.910 -6.072 -14.074 1.00 91.25 101 ILE A N 1
ATOM 819 C CA . ILE A 1 101 ? 7.200 -5.381 -14.119 1.00 91.25 101 ILE A CA 1
ATOM 820 C C . ILE A 1 101 ? 7.979 -5.941 -15.307 1.00 91.25 101 ILE A C 1
ATOM 822 O O . ILE A 1 101 ? 8.035 -7.160 -15.474 1.00 91.25 101 ILE A O 1
ATOM 826 N N . TYR A 1 102 ? 8.572 -5.067 -16.111 1.00 90.50 102 TYR A N 1
ATOM 827 C CA . TYR A 1 102 ? 9.358 -5.446 -17.282 1.00 90.50 102 TYR A CA 1
ATOM 828 C C . TYR A 1 102 ? 10.622 -4.592 -17.401 1.00 90.50 102 TYR A C 1
ATOM 830 O O . TYR A 1 102 ? 10.698 -3.486 -16.866 1.00 90.50 102 TYR A O 1
ATOM 838 N N . GLU A 1 103 ? 11.626 -5.120 -18.092 1.00 91.25 103 GLU A N 1
ATOM 839 C CA . GLU A 1 103 ? 12.869 -4.408 -18.382 1.00 91.25 103 GLU A CA 1
ATOM 840 C C . GLU A 1 103 ? 12.689 -3.504 -19.607 1.00 91.25 103 GLU A C 1
ATOM 842 O O . GLU A 1 103 ? 12.033 -3.871 -20.582 1.00 91.25 103 GLU A O 1
ATOM 847 N N . SER A 1 104 ? 13.266 -2.308 -19.548 1.00 90.75 104 SER A N 1
ATOM 848 C CA . SER A 1 104 ? 13.229 -1.301 -20.602 1.00 90.75 104 SER A CA 1
ATOM 849 C C . SER A 1 104 ? 14.639 -0.794 -20.861 1.00 90.75 104 SER A C 1
ATOM 851 O O . SER A 1 104 ? 15.390 -0.540 -19.922 1.00 90.75 104 SER A O 1
ATOM 853 N N . ILE A 1 105 ? 14.957 -0.590 -22.137 1.00 91.94 105 ILE A N 1
ATOM 854 C CA . ILE A 1 105 ? 16.164 0.107 -22.580 1.00 91.94 105 ILE A CA 1
ATOM 855 C C . ILE A 1 105 ? 15.702 1.348 -23.343 1.00 91.94 105 ILE A C 1
ATOM 857 O O . ILE A 1 105 ? 14.990 1.222 -24.339 1.00 91.94 105 ILE A O 1
ATOM 861 N N . GLU A 1 106 ? 16.064 2.530 -22.859 1.00 89.12 106 GLU A N 1
ATOM 862 C CA . GLU A 1 106 ? 15.875 3.801 -23.561 1.00 89.12 106 GLU A CA 1
ATOM 863 C C . GLU A 1 106 ? 17.228 4.280 -24.083 1.00 89.12 106 GLU A C 1
ATOM 865 O O . GLU A 1 106 ? 18.212 4.292 -23.347 1.00 89.12 106 GLU A O 1
ATOM 870 N N . ILE A 1 107 ? 17.290 4.627 -25.368 1.00 92.12 107 ILE A N 1
ATOM 871 C CA . ILE A 1 107 ? 18.512 5.096 -26.023 1.00 92.12 107 ILE A CA 1
ATOM 872 C C . ILE A 1 107 ? 18.232 6.492 -26.560 1.00 92.12 107 ILE A C 1
ATOM 874 O O . ILE A 1 107 ? 17.378 6.656 -27.434 1.00 92.12 107 ILE A O 1
ATOM 878 N N . ASP A 1 108 ? 18.963 7.474 -26.043 1.00 92.31 108 ASP A N 1
ATOM 879 C CA . ASP A 1 108 ? 18.901 8.851 -26.513 1.00 92.31 108 ASP A CA 1
ATOM 880 C C . ASP A 1 108 ? 19.964 9.068 -27.586 1.00 92.31 108 ASP A C 1
ATOM 882 O O . ASP A 1 108 ? 21.148 8.784 -27.377 1.00 92.31 108 ASP A O 1
ATOM 886 N N . PHE A 1 109 ? 19.537 9.611 -28.721 1.00 93.31 109 PHE A N 1
ATOM 887 C CA . PHE A 1 109 ? 20.407 9.983 -29.830 1.00 93.31 109 PHE A CA 1
ATOM 888 C C . PHE A 1 109 ? 20.549 11.506 -29.902 1.00 93.31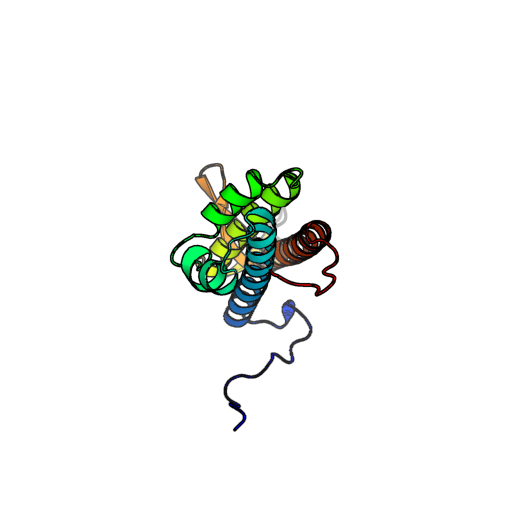 109 PHE A C 1
ATOM 890 O O . PHE A 1 109 ? 19.592 12.231 -29.621 1.00 93.31 109 PHE A O 1
ATOM 897 N N . ASP A 1 110 ? 21.731 11.994 -30.272 1.00 92.56 110 ASP A N 1
ATOM 898 C CA . ASP A 1 110 ? 21.922 13.398 -30.644 1.00 92.56 110 ASP A CA 1
ATOM 899 C C . ASP A 1 110 ? 21.394 13.693 -32.067 1.00 92.56 110 ASP A C 1
ATOM 901 O O . ASP A 1 110 ? 20.878 12.811 -32.760 1.00 92.56 110 ASP A O 1
ATOM 905 N N . GLU A 1 111 ? 21.506 14.949 -32.515 1.00 92.44 111 GLU A N 1
ATOM 906 C CA . GLU A 1 111 ? 21.069 15.371 -33.859 1.00 92.44 111 GLU A CA 1
ATOM 907 C C . GLU A 1 111 ? 21.842 14.674 -34.998 1.00 92.44 111 GLU A C 1
ATOM 909 O O . GLU A 1 111 ? 21.359 14.621 -36.130 1.00 92.44 111 GLU A O 1
ATOM 914 N N . GLU A 1 112 ? 23.015 14.108 -34.703 1.00 94.44 112 GLU A N 1
ATOM 915 C CA . GLU A 1 112 ? 23.875 13.379 -35.639 1.00 94.44 112 GLU A CA 1
ATOM 916 C C . GLU A 1 112 ? 23.683 11.851 -35.556 1.00 94.44 112 GLU A C 1
ATOM 918 O O . GLU A 1 112 ? 24.404 11.100 -36.215 1.00 94.44 112 GLU A O 1
ATOM 923 N N . TYR A 1 113 ? 22.681 11.379 -34.803 1.00 87.69 113 TYR A N 1
ATOM 924 C CA . TYR A 1 113 ? 22.403 9.965 -34.524 1.00 87.69 113 TYR A CA 1
ATOM 925 C C . TYR A 1 113 ? 23.509 9.226 -33.752 1.00 87.69 113 TYR A C 1
ATOM 927 O O . TYR A 1 113 ? 23.544 7.990 -33.753 1.00 87.69 113 TYR A O 1
ATOM 935 N N . ASN A 1 114 ? 24.384 9.938 -33.042 1.00 92.12 114 ASN A N 1
ATOM 936 C CA . ASN A 1 114 ? 25.270 9.309 -32.070 1.00 92.12 114 ASN A CA 1
ATOM 937 C C . ASN A 1 114 ? 24.512 9.041 -30.771 1.00 92.12 114 ASN A C 1
ATOM 939 O O . ASN A 1 114 ? 23.638 9.804 -30.359 1.00 92.12 114 ASN A O 1
ATOM 943 N N . ILE A 1 115 ? 24.869 7.946 -30.101 1.00 91.12 115 ILE A N 1
ATOM 944 C CA . ILE A 1 115 ? 24.299 7.607 -28.797 1.00 91.12 115 ILE A CA 1
ATOM 945 C C . ILE A 1 115 ? 24.818 8.609 -27.765 1.00 91.12 115 ILE A C 1
ATOM 947 O O . ILE A 1 115 ? 26.014 8.645 -27.476 1.00 91.12 115 ILE A O 1
ATOM 951 N N . ASN A 1 116 ? 23.904 9.379 -27.185 1.00 92.94 116 ASN A N 1
ATOM 952 C CA . ASN A 1 116 ? 24.187 10.301 -26.093 1.00 92.94 116 ASN A CA 1
ATOM 953 C C . ASN A 1 116 ? 24.046 9.595 -24.733 1.00 92.94 116 ASN A C 1
ATOM 955 O O . ASN A 1 116 ? 24.887 9.755 -23.850 1.00 92.94 116 ASN A O 1
ATOM 959 N N . ASN A 1 117 ? 23.004 8.772 -24.573 1.00 90.75 117 ASN A N 1
ATOM 960 C CA . ASN A 1 117 ? 22.732 8.050 -23.331 1.00 90.75 117 ASN A CA 1
ATOM 961 C C . ASN A 1 117 ? 22.033 6.704 -23.585 1.00 90.75 117 ASN A C 1
ATOM 963 O O . ASN A 1 117 ? 21.284 6.555 -24.549 1.00 90.75 117 ASN A O 1
ATOM 967 N N . ILE A 1 118 ? 22.264 5.735 -22.696 1.00 89.94 118 ILE A N 1
ATOM 968 C CA . ILE A 1 118 ? 21.533 4.463 -22.630 1.00 89.94 118 ILE A CA 1
ATOM 969 C C . ILE A 1 118 ? 21.042 4.303 -21.188 1.00 89.94 118 ILE A C 1
ATOM 971 O O . ILE A 1 118 ? 21.853 4.093 -20.286 1.00 89.94 118 ILE A O 1
ATOM 975 N N . ASP A 1 119 ? 19.729 4.372 -20.969 1.00 87.31 119 ASP A N 1
ATOM 976 C CA . ASP A 1 119 ? 19.099 4.050 -19.685 1.00 87.31 119 ASP A CA 1
ATOM 977 C C . ASP A 1 119 ? 18.538 2.628 -19.717 1.00 87.31 119 ASP A C 1
ATOM 979 O O . ASP A 1 119 ? 17.727 2.280 -20.575 1.00 87.31 119 ASP A O 1
ATOM 983 N N . VAL A 1 120 ? 18.956 1.803 -18.760 1.00 88.31 120 VAL A N 1
ATOM 984 C CA . VAL A 1 120 ? 18.403 0.463 -18.548 1.00 88.31 120 VAL A CA 1
ATOM 985 C C . VAL A 1 120 ? 17.663 0.476 -17.224 1.00 88.31 120 VAL A C 1
ATOM 987 O O . VAL A 1 120 ? 18.265 0.649 -16.164 1.00 88.31 120 VAL A O 1
ATOM 990 N N . SER A 1 121 ? 16.348 0.281 -17.269 1.00 89.62 121 SER A N 1
ATOM 991 C CA . SER A 1 121 ? 15.512 0.383 -16.079 1.00 89.62 121 SER A CA 1
ATOM 992 C C . SER A 1 121 ? 14.346 -0.602 -16.072 1.00 89.62 121 SER A C 1
ATOM 994 O O . SER A 1 121 ? 13.855 -1.052 -17.104 1.00 89.62 121 SER A O 1
ATOM 996 N N .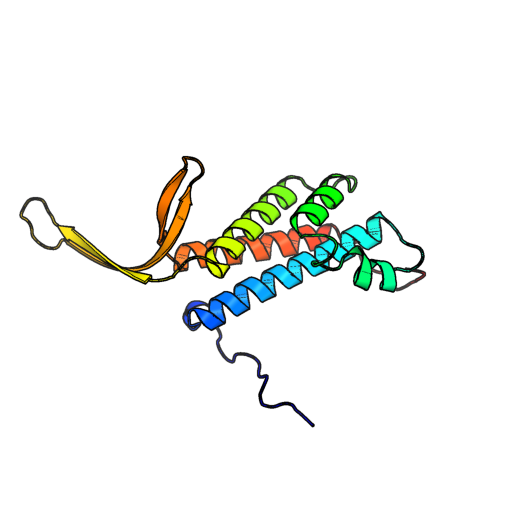 CYS A 1 122 ? 13.885 -0.954 -14.870 1.00 91.12 122 CYS A N 1
ATOM 997 C CA . CYS A 1 122 ? 12.641 -1.697 -14.689 1.00 91.12 122 CYS A CA 1
ATOM 998 C C . CYS A 1 122 ? 11.459 -0.730 -14.709 1.00 91.12 122 CYS A C 1
ATOM 1000 O O . CYS A 1 122 ? 11.458 0.277 -13.989 1.00 91.12 122 CYS A O 1
ATOM 1002 N N . LYS A 1 123 ? 10.429 -1.063 -15.484 1.00 93.06 123 LYS A N 1
ATOM 1003 C CA . LYS A 1 123 ? 9.209 -0.274 -15.621 1.00 93.06 123 LYS A CA 1
ATOM 1004 C C . LYS A 1 123 ? 7.965 -1.050 -15.225 1.00 93.06 123 LYS A C 1
ATOM 1006 O O . LYS A 1 123 ? 7.950 -2.280 -15.192 1.00 93.06 123 LYS A O 1
ATOM 1011 N N . ILE A 1 124 ? 6.933 -0.290 -14.886 1.00 93.19 124 ILE A N 1
ATOM 1012 C CA . ILE A 1 124 ? 5.593 -0.770 -14.574 1.00 93.19 124 ILE A CA 1
ATOM 1013 C C . ILE A 1 124 ? 4.581 0.156 -15.238 1.00 93.19 124 ILE A C 1
ATOM 1015 O O . ILE A 1 124 ? 4.688 1.381 -15.136 1.00 93.19 124 ILE A O 1
ATO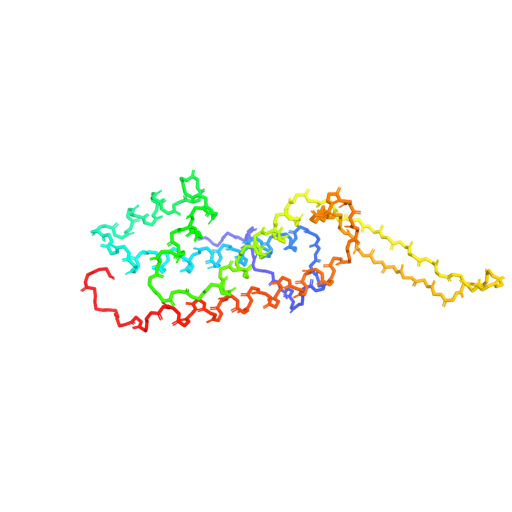M 1019 N N . ASP A 1 125 ? 3.611 -0.430 -15.927 1.00 92.00 125 ASP A N 1
ATOM 1020 C CA . ASP A 1 125 ? 2.556 0.337 -16.576 1.00 92.00 125 ASP A CA 1
ATOM 1021 C C . ASP A 1 125 ? 1.471 0.712 -15.574 1.00 92.00 125 ASP A C 1
ATOM 1023 O O . ASP A 1 125 ? 0.967 -0.124 -14.817 1.00 92.00 125 ASP A O 1
ATOM 1027 N N . ILE A 1 126 ? 1.099 1.990 -15.587 1.00 89.88 126 ILE A N 1
ATOM 1028 C CA . ILE A 1 126 ? 0.009 2.523 -14.781 1.00 89.88 126 ILE A CA 1
ATOM 1029 C C . ILE A 1 126 ? -0.999 3.234 -15.672 1.00 89.88 126 ILE A C 1
ATOM 1031 O O . ILE A 1 126 ? -0.634 3.887 -16.648 1.00 89.88 126 ILE A O 1
ATOM 1035 N N . MET A 1 127 ? -2.274 3.147 -15.307 1.00 85.12 127 MET A N 1
ATOM 1036 C CA . MET A 1 127 ? -3.302 3.989 -15.904 1.00 85.12 127 MET A CA 1
ATOM 1037 C C . MET A 1 127 ? -3.319 5.332 -15.179 1.00 85.12 127 MET A C 1
ATOM 1039 O O . MET A 1 127 ? -3.464 5.389 -13.955 1.00 85.12 127 MET A O 1
ATOM 1043 N N . THR A 1 128 ? -3.129 6.410 -15.923 1.00 81.06 128 THR A N 1
ATOM 1044 C CA . THR A 1 128 ? -3.195 7.775 -15.412 1.00 81.06 128 THR A CA 1
ATOM 1045 C C . THR A 1 128 ? -4.646 8.226 -15.258 1.00 81.06 128 THR A C 1
ATOM 1047 O O . THR A 1 128 ? -5.582 7.601 -15.758 1.00 81.06 128 THR A O 1
ATOM 1050 N N . SER A 1 129 ? -4.854 9.342 -14.556 1.00 77.25 129 SER A N 1
ATOM 1051 C CA . SER A 1 129 ? -6.188 9.926 -14.377 1.00 77.25 129 SER A CA 1
ATOM 1052 C C . SER A 1 129 ? -6.823 10.428 -15.679 1.00 77.25 129 SER A C 1
ATOM 1054 O O . SER A 1 129 ? -8.031 10.619 -15.706 1.00 77.25 129 SER A O 1
ATOM 1056 N N . ASP A 1 130 ? -6.032 10.658 -16.733 1.00 85.38 130 ASP A N 1
ATOM 1057 C CA . ASP A 1 130 ? -6.503 10.975 -18.089 1.00 85.38 130 ASP A CA 1
ATOM 1058 C C . ASP A 1 130 ? -6.696 9.724 -18.967 1.00 85.38 130 ASP A C 1
ATOM 1060 O O . ASP A 1 130 ? -6.703 9.832 -20.189 1.00 85.38 130 ASP A O 1
ATOM 1064 N N . GLU A 1 131 ? -6.846 8.548 -18.345 1.00 80.12 131 GLU A N 1
ATOM 1065 C CA . GLU A 1 131 ? -7.147 7.264 -19.000 1.00 80.12 131 GLU A CA 1
ATOM 1066 C C . GLU A 1 131 ? -6.067 6.787 -19.986 1.00 80.12 131 GLU A C 1
ATOM 1068 O O . GLU A 1 131 ? -6.316 5.945 -20.851 1.00 80.12 131 GLU A O 1
ATOM 1073 N N . LYS A 1 132 ? -4.834 7.285 -19.846 1.00 89.38 132 LYS A N 1
ATOM 1074 C CA . LYS A 1 132 ? -3.689 6.849 -20.650 1.00 89.38 132 LYS A CA 1
ATOM 1075 C C . LYS A 1 132 ? -2.829 5.856 -19.890 1.00 89.38 132 LYS A C 1
ATOM 1077 O O . LYS A 1 132 ? -2.759 5.866 -18.664 1.00 89.38 132 LYS A O 1
ATOM 1082 N N . ILE A 1 133 ? -2.139 4.999 -20.632 1.00 88.44 133 ILE A N 1
ATOM 1083 C CA . ILE A 1 133 ? -1.096 4.150 -20.059 1.00 88.44 133 ILE A CA 1
ATOM 1084 C C . ILE A 1 133 ? 0.193 4.969 -19.997 1.00 88.44 133 ILE A C 1
ATOM 1086 O O . ILE A 1 133 ? 0.611 5.560 -20.992 1.00 88.44 133 ILE A O 1
ATOM 1090 N N . SER A 1 134 ? 0.808 5.010 -18.820 1.00 89.81 134 SER A N 1
ATOM 1091 C CA . SER A 1 134 ? 2.114 5.613 -18.586 1.00 89.81 134 SER A CA 1
ATOM 1092 C C . SER A 1 134 ? 3.026 4.587 -17.932 1.00 89.81 134 SER A C 1
ATOM 1094 O O . SER A 1 134 ? 2.703 4.037 -16.878 1.00 89.81 134 SER A O 1
ATOM 1096 N N . SER A 1 135 ? 4.181 4.349 -18.543 1.00 91.19 135 SER A N 1
ATOM 1097 C CA . SER A 1 135 ? 5.213 3.493 -17.972 1.00 91.19 135 SER A CA 1
ATOM 1098 C C . SER A 1 135 ? 6.036 4.287 -16.962 1.00 91.19 135 SER A C 1
ATOM 1100 O O . SER A 1 135 ? 6.590 5.338 -17.288 1.00 91.19 135 SER A O 1
ATOM 1102 N N . GLN A 1 136 ? 6.136 3.794 -15.730 1.00 91.69 136 GLN A N 1
ATOM 1103 C CA . GLN A 1 136 ? 6.916 4.433 -14.668 1.00 91.69 136 GLN A CA 1
ATOM 1104 C C . GLN A 1 136 ? 8.087 3.563 -14.236 1.00 91.69 136 GLN A C 1
ATOM 1106 O O . GLN A 1 136 ? 7.988 2.340 -14.210 1.00 91.69 136 GLN A O 1
ATOM 1111 N N . ASN A 1 137 ? 9.191 4.206 -13.856 1.00 91.50 137 ASN A N 1
ATOM 1112 C CA . ASN A 1 137 ? 10.341 3.527 -13.271 1.00 91.50 137 ASN A CA 1
ATOM 1113 C C . ASN A 1 137 ? 9.954 2.906 -11.915 1.00 91.50 137 ASN A C 1
ATOM 1115 O O . ASN A 1 137 ? 9.454 3.596 -11.022 1.00 91.50 137 ASN A O 1
ATOM 1119 N N . VAL A 1 138 ? 10.201 1.604 -11.773 1.00 91.25 138 VAL A N 1
ATOM 1120 C CA . VAL A 1 138 ? 9.821 0.811 -10.595 1.00 91.25 138 VAL A CA 1
ATOM 1121 C C . VAL A 1 138 ? 10.499 1.307 -9.325 1.00 91.25 138 VAL A C 1
ATOM 1123 O O . VAL A 1 138 ? 9.834 1.405 -8.297 1.00 91.25 138 VAL A O 1
ATOM 1126 N N . VAL A 1 139 ? 11.787 1.653 -9.392 1.00 89.06 139 VAL A N 1
ATOM 1127 C CA . VAL A 1 139 ? 12.561 2.120 -8.231 1.00 89.06 139 VAL A CA 1
ATOM 1128 C C . VAL A 1 139 ? 11.978 3.430 -7.713 1.00 89.06 139 VAL A C 1
ATOM 1130 O O . VAL A 1 139 ? 11.611 3.513 -6.548 1.00 89.06 139 VAL A O 1
ATOM 1133 N N . LYS A 1 140 ? 11.739 4.406 -8.601 1.00 90.88 140 LYS A N 1
ATOM 1134 C CA . LYS A 1 140 ? 11.107 5.683 -8.219 1.00 90.88 140 LYS A CA 1
ATOM 1135 C C . LYS A 1 140 ? 9.736 5.479 -7.570 1.00 90.88 140 LYS A C 1
ATOM 1137 O O . LYS A 1 140 ? 9.388 6.173 -6.617 1.00 90.88 140 LYS A O 1
ATOM 1142 N N . LYS A 1 141 ? 8.943 4.532 -8.085 1.00 92.44 141 LYS A N 1
ATOM 1143 C CA . LYS A 1 141 ? 7.618 4.217 -7.535 1.00 92.44 141 LYS A CA 1
ATOM 1144 C C . LYS A 1 141 ? 7.695 3.542 -6.169 1.00 92.44 141 LYS A C 1
ATOM 1146 O O . LYS A 1 141 ? 6.826 3.756 -5.324 1.00 92.44 141 LYS A O 1
ATOM 1151 N N . LEU A 1 142 ? 8.712 2.713 -5.971 1.00 92.44 142 LEU A N 1
ATOM 1152 C CA . LEU A 1 142 ? 8.969 2.050 -4.706 1.00 92.44 142 LEU A CA 1
ATOM 1153 C C . LEU A 1 142 ? 9.423 3.049 -3.640 1.00 92.44 142 LEU A C 1
ATOM 1155 O O . LEU A 1 142 ? 8.885 3.010 -2.538 1.00 92.44 142 LEU A O 1
ATOM 1159 N N . ASP A 1 143 ? 10.333 3.962 -3.981 1.00 92.12 143 ASP A N 1
ATOM 1160 C CA . ASP A 1 143 ? 10.779 5.035 -3.084 1.00 92.12 143 ASP A CA 1
ATOM 1161 C C . ASP A 1 143 ? 9.592 5.916 -2.672 1.00 92.12 143 ASP A C 1
ATOM 1163 O O . ASP A 1 143 ? 9.361 6.152 -1.487 1.00 92.12 143 ASP A O 1
ATOM 1167 N N . GLU A 1 144 ? 8.743 6.292 -3.640 1.00 94.62 144 GLU A N 1
ATOM 1168 C CA . GLU A 1 144 ? 7.494 7.010 -3.368 1.00 94.62 144 GLU A CA 1
ATOM 1169 C C . GLU A 1 144 ? 6.603 6.250 -2.374 1.00 94.62 144 GLU A C 1
ATOM 1171 O O . GLU A 1 144 ? 6.024 6.856 -1.473 1.00 94.62 144 GLU A O 1
ATOM 1176 N N . TYR A 1 145 ? 6.471 4.930 -2.523 1.00 95.44 145 TYR A N 1
ATOM 1177 C CA . TYR A 1 145 ? 5.678 4.111 -1.608 1.00 95.44 145 TYR A CA 1
ATOM 1178 C C . TYR A 1 145 ? 6.313 4.006 -0.217 1.00 95.44 145 TYR A C 1
ATOM 1180 O O . TYR A 1 145 ? 5.603 4.083 0.786 1.00 95.44 145 TYR A O 1
ATOM 1188 N N . TYR A 1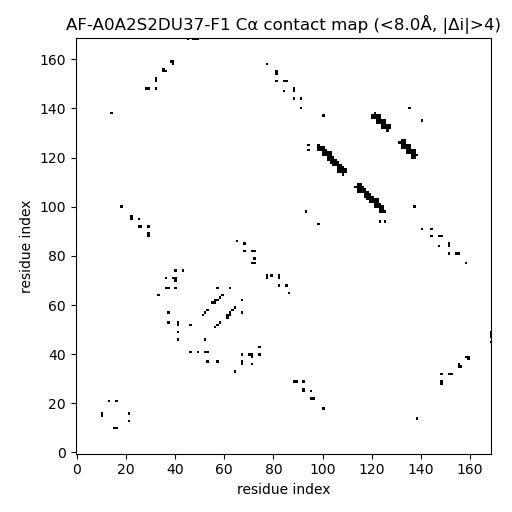 146 ? 7.633 3.845 -0.142 1.00 94.81 146 TYR A N 1
ATOM 1189 C CA . TYR A 1 146 ? 8.381 3.786 1.110 1.00 94.81 146 TYR A CA 1
ATOM 1190 C C . TYR A 1 146 ? 8.204 5.072 1.924 1.00 94.81 146 TYR A C 1
ATOM 1192 O O . TYR A 1 146 ? 7.751 5.024 3.069 1.00 94.81 146 TYR A O 1
ATOM 1200 N N . ASP A 1 147 ? 8.448 6.228 1.311 1.00 95.44 147 ASP A N 1
ATOM 1201 C CA . ASP A 1 147 ? 8.297 7.524 1.976 1.00 95.44 147 ASP A CA 1
ATOM 1202 C C . ASP A 1 147 ? 6.843 7.776 2.390 1.00 95.44 147 ASP A C 1
ATOM 1204 O O . ASP A 1 147 ? 6.554 8.240 3.499 1.00 95.44 147 ASP A O 1
ATOM 1208 N N . LEU A 1 148 ? 5.902 7.420 1.511 1.00 96.94 148 LEU A N 1
ATOM 1209 C CA . LEU A 1 148 ? 4.478 7.583 1.769 1.00 96.94 148 LEU A CA 1
ATOM 1210 C C . LEU A 1 148 ? 4.009 6.730 2.950 1.00 96.94 148 LEU A C 1
ATOM 1212 O O . LEU A 1 148 ? 3.271 7.226 3.800 1.00 96.94 148 LEU A O 1
ATOM 1216 N N . THR A 1 149 ? 4.420 5.463 3.012 1.00 96.38 149 THR A N 1
ATOM 1217 C CA . THR A 1 149 ? 4.021 4.541 4.085 1.00 96.38 149 THR A CA 1
ATOM 1218 C C . THR A 1 149 ? 4.637 4.923 5.426 1.00 96.38 149 THR A C 1
ATOM 1220 O O . THR A 1 149 ? 3.913 4.934 6.420 1.00 96.38 149 THR A O 1
ATOM 1223 N N . ASN A 1 150 ? 5.905 5.344 5.460 1.00 95.12 150 ASN A N 1
ATOM 1224 C CA . ASN A 1 150 ? 6.526 5.881 6.675 1.00 95.12 150 ASN A CA 1
ATOM 1225 C C . ASN A 1 150 ? 5.784 7.119 7.189 1.00 95.12 150 ASN A C 1
ATOM 1227 O O . ASN A 1 150 ? 5.412 7.180 8.360 1.00 95.12 150 ASN A O 1
ATOM 1231 N N . SER A 1 151 ? 5.474 8.064 6.298 1.00 96.12 151 SER A N 1
ATOM 1232 C CA . SER A 1 151 ? 4.722 9.262 6.675 1.00 96.12 151 SER A CA 1
ATOM 1233 C C . SER A 1 151 ? 3.313 8.937 7.188 1.00 96.12 151 SER A C 1
ATOM 1235 O O . SER A 1 151 ? 2.855 9.548 8.151 1.00 96.12 151 SER A O 1
ATOM 1237 N N . ILE A 1 152 ? 2.625 7.960 6.583 1.00 96.94 152 ILE A N 1
ATOM 1238 C CA . ILE A 1 152 ? 1.322 7.483 7.068 1.00 96.94 152 ILE A CA 1
ATOM 1239 C C . ILE A 1 152 ? 1.453 6.904 8.476 1.00 96.94 152 ILE A C 1
ATOM 1241 O O . ILE A 1 152 ? 0.658 7.259 9.339 1.00 96.94 152 ILE A O 1
ATOM 1245 N N . ILE A 1 153 ? 2.431 6.027 8.714 1.00 94.12 153 ILE A N 1
ATOM 1246 C CA . ILE A 1 153 ? 2.638 5.390 10.021 1.00 94.12 153 ILE A CA 1
ATOM 1247 C C . ILE A 1 153 ? 2.875 6.448 11.102 1.00 94.12 153 ILE A C 1
ATOM 1249 O O . ILE A 1 153 ? 2.275 6.379 12.175 1.00 94.12 153 ILE A O 1
ATOM 1253 N N . GLU A 1 154 ? 3.690 7.463 10.814 1.00 93.38 154 GLU A N 1
ATOM 1254 C CA . GLU A 1 154 ? 3.894 8.585 11.731 1.00 93.38 154 GLU A CA 1
ATOM 1255 C C . GLU A 1 154 ? 2.588 9.337 12.017 1.00 93.38 154 GLU A C 1
ATOM 1257 O O . GLU A 1 154 ? 2.288 9.642 13.171 1.00 93.38 154 GLU A O 1
ATOM 1262 N N . ASP A 1 155 ? 1.777 9.618 10.999 1.00 93.50 155 ASP A N 1
ATOM 1263 C CA . ASP A 1 155 ? 0.517 10.348 11.168 1.00 93.50 155 ASP A CA 1
ATOM 1264 C C . ASP A 1 155 ? -0.544 9.537 11.931 1.00 93.50 155 ASP A C 1
ATOM 1266 O O . ASP A 1 155 ? -1.252 10.077 12.789 1.00 93.50 155 ASP A O 1
ATOM 1270 N N . LEU A 1 156 ? -0.626 8.230 11.677 1.00 93.06 156 LEU A N 1
ATOM 1271 C CA . LEU A 1 156 ? -1.504 7.320 12.412 1.00 93.06 156 LEU A CA 1
ATOM 1272 C C . LEU A 1 156 ? -1.061 7.176 13.871 1.00 93.06 156 LEU A C 1
ATOM 1274 O O . LEU A 1 156 ? -1.912 7.156 14.758 1.00 93.06 156 LEU A O 1
ATOM 1278 N N . SER A 1 157 ? 0.249 7.165 14.142 1.00 88.69 157 SER A N 1
ATOM 1279 C CA . SER A 1 157 ? 0.780 7.078 15.509 1.00 88.69 157 SER A CA 1
ATOM 1280 C C . SER A 1 157 ? 0.361 8.266 16.384 1.00 88.69 157 SER A C 1
ATOM 1282 O O . SER A 1 157 ? 0.024 8.077 17.547 1.00 88.69 157 SER A O 1
ATOM 1284 N N . LYS A 1 158 ? 0.273 9.475 15.810 1.00 87.12 158 LYS A N 1
ATOM 1285 C CA . LYS A 1 158 ? -0.219 10.687 16.497 1.00 87.12 158 LYS A CA 1
ATOM 1286 C C . LYS A 1 158 ? -1.715 10.623 16.816 1.00 87.12 158 LYS A C 1
ATOM 1288 O O . LYS A 1 158 ? -2.183 11.327 17.704 1.00 87.12 158 LYS A O 1
ATOM 1293 N N . SER A 1 159 ? -2.462 9.819 16.059 1.00 80.38 159 SER A N 1
ATOM 1294 C CA . SER A 1 159 ? -3.915 9.665 16.196 1.00 80.38 159 SER A CA 1
ATOM 1295 C C . SER A 1 159 ? -4.300 8.578 17.206 1.00 80.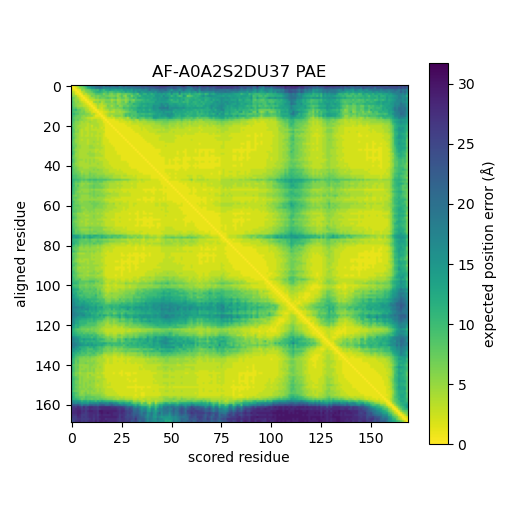38 159 SER A C 1
ATOM 1297 O O . SER A 1 159 ? -5.467 8.471 17.583 1.00 80.38 159 SER A O 1
ATOM 1299 N N . LEU A 1 160 ? -3.335 7.767 17.644 1.00 74.62 160 LEU A N 1
ATOM 1300 C CA . LEU A 1 160 ? -3.514 6.789 18.707 1.00 74.62 160 LEU A CA 1
ATOM 1301 C C . LEU A 1 160 ? -3.195 7.469 20.051 1.00 74.62 160 LEU A C 1
ATOM 1303 O O . LEU A 1 160 ? -2.091 7.988 20.217 1.00 74.62 160 LEU A O 1
ATOM 1307 N N . PRO 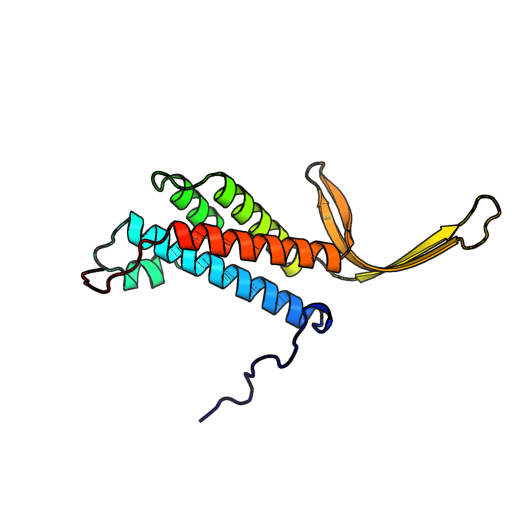A 1 161 ? -4.123 7.507 21.024 1.00 57.97 161 PRO A N 1
ATOM 1308 C CA . PRO A 1 161 ? -3.786 7.976 22.365 1.00 57.97 161 PRO A CA 1
ATOM 1309 C C . PRO A 1 161 ? -2.686 7.087 22.966 1.00 57.97 161 PRO A C 1
ATOM 1311 O O . PRO A 1 161 ? -2.665 5.882 22.714 1.00 57.97 161 PRO A O 1
ATOM 1314 N N . ASN A 1 162 ? -1.786 7.669 23.772 1.00 47.31 162 ASN A N 1
ATOM 1315 C CA . ASN A 1 162 ? -0.843 6.904 24.595 1.00 47.31 162 ASN A CA 1
ATOM 1316 C C . ASN A 1 162 ? -1.646 5.894 25.421 1.00 47.31 162 ASN A C 1
ATOM 1318 O O . ASN A 1 162 ? -2.365 6.279 26.343 1.00 47.31 162 ASN A O 1
ATOM 1322 N N . VAL A 1 163 ? -1.566 4.618 25.053 1.00 45.28 163 VAL A N 1
ATOM 1323 C CA . VAL A 1 163 ? -2.304 3.544 25.710 1.00 45.28 163 VAL A CA 1
ATOM 1324 C C . VAL A 1 163 ? -1.718 3.365 27.111 1.00 45.28 163 VAL A C 1
ATOM 1326 O O . VAL A 1 163 ? -0.699 2.702 27.287 1.00 45.28 163 VAL A O 1
ATOM 1329 N N . HIS A 1 164 ? -2.350 3.963 28.122 1.00 37.78 164 HIS A N 1
ATOM 1330 C CA . HIS A 1 164 ? -2.334 3.369 29.451 1.00 37.78 164 HIS A CA 1
ATOM 1331 C C . HIS A 1 164 ? -3.262 2.154 29.387 1.00 37.78 164 HIS A C 1
ATOM 1333 O O . HIS A 1 164 ? -4.443 2.287 29.078 1.00 37.78 164 HIS A O 1
ATOM 1339 N N . LEU A 1 165 ? -2.679 0.973 29.601 1.00 40.84 165 LEU A N 1
ATOM 1340 C CA . LEU A 1 165 ? -3.316 -0.348 29.623 1.00 40.84 165 LEU A CA 1
ATOM 1341 C C . LEU A 1 165 ? -4.253 -0.518 30.834 1.00 40.84 165 LEU A C 1
ATOM 1343 O O . LEU A 1 165 ? -4.140 -1.492 31.570 1.00 40.84 165 LEU A O 1
ATOM 1347 N N . ASP A 1 166 ? -5.176 0.412 31.045 1.00 37.34 166 ASP A N 1
ATOM 1348 C CA . ASP A 1 166 ? -6.223 0.275 32.054 1.00 37.34 166 ASP A CA 1
ATOM 1349 C C . ASP A 1 166 ? -7.555 0.064 31.326 1.00 37.34 166 ASP A C 1
ATOM 1351 O O . ASP A 1 166 ? -8.277 1.002 30.992 1.00 37.34 166 ASP A O 1
ATOM 1355 N N . ALA A 1 167 ? -7.831 -1.203 31.016 1.00 38.50 167 ALA A N 1
ATOM 1356 C CA . ALA A 1 167 ? -9.038 -1.661 30.327 1.00 38.50 167 ALA A CA 1
ATOM 1357 C C . ALA A 1 167 ? -10.306 -1.420 31.196 1.00 38.50 167 ALA A C 1
ATOM 1359 O O . ALA A 1 167 ? -10.212 -1.403 32.428 1.00 38.50 167 ALA A O 1
ATOM 1360 N N . PRO A 1 168 ? -11.507 -1.271 30.595 1.00 46.62 168 PRO A N 1
ATOM 1361 C CA . PRO A 1 168 ? -12.039 -2.252 29.652 1.00 46.62 168 PRO A CA 1
ATOM 1362 C C . PRO A 1 168 ? -12.251 -1.697 28.234 1.00 46.62 168 PRO A C 1
ATOM 1364 O O . PRO A 1 168 ? -12.972 -0.714 28.053 1.00 46.62 168 PRO A O 1
ATOM 1367 N N . CYS A 1 169 ? -11.673 -2.431 27.271 1.00 54.25 169 CYS A N 1
ATOM 1368 C CA . CYS A 1 169 ? -11.247 -2.034 25.921 1.00 54.25 169 CYS A CA 1
ATOM 1369 C C . CYS A 1 169 ? -10.067 -1.040 25.949 1.00 54.25 169 CYS A C 1
ATOM 1371 O O . CYS A 1 169 ? -8.938 -1.560 25.903 1.00 54.25 169 CYS A O 1
#

Sequence (169 aa):
MNDDRISKSEKKSLSEYNTLELRGWIIEQFCKIEFQINQIIINHIKPVNCEDFERIILNSSILSFGNKIKILKNVKDFDQKTIGKLQKAASIRNIFAHASIYESIEIDFDEEYNINNIDVSCKIDIMTSDEKISSQNVVKKLDEYYDLTNSIIEDLSKSLPNVHLDAPC